Protein AF-A0A2E5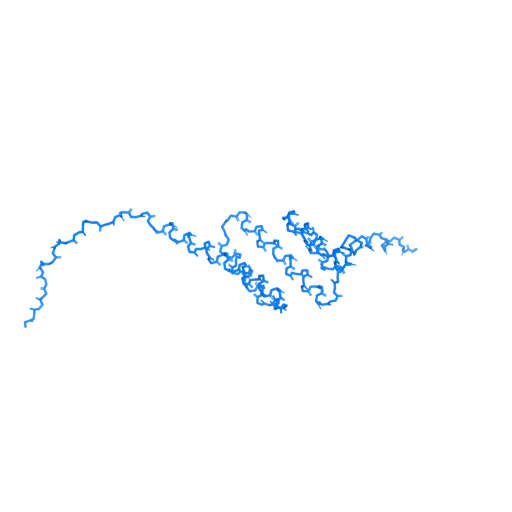E0R6-F1 (afdb_monomer)

Nearest PDB structures (foldseek):
  8rsv-assembly1_A  TM=5.948E-01  e=2.216E+00  Bacillus phage phi3T
  8rtc-assembly2_B  TM=5.743E-01  e=4.502E+00  Bacillus phage phi3T
  8rsu-assembly1_A  TM=5.651E-01  e=4.736E+00  Bacillus phage phi3T
  8rtc-assembly1_A  TM=4.730E-01  e=4.069E+00  Bacillus phage phi3T

pLDDT: mean 83.0, std 20.88, range [33.78, 98.62]

Solvent-accessible surface area (backbone atoms only — not comparable to full-atom values): 7777 Å² total; per-residue (Å²): 133,83,74,85,88,88,83,87,75,86,81,69,97,73,80,78,88,84,65,65,62,63,58,54,53,51,50,55,37,51,53,51,24,52,49,22,51,52,52,19,54,52,23,45,76,70,69,35,57,67,58,16,52,52,24,47,52,52,23,57,75,47,41,72,60,68,68,48,46,48,53,45,52,32,51,48,25,49,46,52,13,52,52,27,41,76,69,72,34,55,44,59,13,29,54,28,43,70,64,36,73,55,62,69,63,32,51,51,52,52,49,52,34,46,76,73,72,43,59,48,66,64,56,58,56,66,61,75,77,70,82,77,80,79,136

Sequence (135 aa):
MLHHWIVLTLCAAGTLCGCASVTQVEAGRHDRFRNALVESCRSIKASDFQAARGHLRQASTLANGHEQTAKVADLRLVCHGAEALNAGRPREAASSWLAIQDRSLKNQLVGLAHEEGIDLMMLTSNRQAGEGVNP

Mean predicted aligned error: 11.23 Å

Foldseek 3Di:
DDDDDDDPPDDDPDDDPDDPVVVVVLVVLVVLLVVLCVQLVVCLVVVVLVSNVVSLVSNCVSDDDDVSNLVSQLSVLCSQLSNCVVVVNNLSNLVSLCPRPPPVSSVVVCVVCVVVVHHSVVSPPVPVVPPPDDD

Secondary structure (DSSP, 8-state):
-----S----S------S-HHHHHHHHHHHHHHHHHHHHHHHHHHTT-HHHHHHHHHHHHHH--SHHHHHHHHHHHHHHHHHHHHHTT-HHHHHHHHHT-S-HHHHHHHHHHHHHTT--HHHHHHTTTTTSS---

Structure (mmCIF, N/CA/C/O backbone):
data_AF-A0A2E5E0R6-F1
#
_entry.id   AF-A0A2E5E0R6-F1
#
loop_
_atom_site.group_PDB
_atom_site.id
_atom_site.type_symbol
_atom_site.label_atom_id
_atom_site.label_alt_id
_atom_site.label_comp_id
_atom_site.label_asym_id
_atom_site.label_entity_id
_atom_site.label_seq_id
_atom_site.pdbx_PDB_ins_code
_atom_site.Cartn_x
_atom_site.Cartn_y
_atom_site.Cartn_z
_atom_site.occupancy
_atom_site.B_iso_or_equiv
_atom_site.auth_seq_id
_atom_site.auth_comp_id
_atom_site.auth_asym_id
_atom_site.auth_atom_id
_atom_site.pdbx_PDB_model_num
ATOM 1 N N . MET A 1 1 ? -6.204 -15.918 67.866 1.00 41.00 1 MET A N 1
ATOM 2 C CA . MET A 1 1 ? -6.846 -14.600 67.674 1.00 41.00 1 MET A CA 1
ATOM 3 C C . MET A 1 1 ? -6.873 -14.319 66.168 1.00 41.00 1 MET A C 1
ATOM 5 O O . MET A 1 1 ? -5.997 -13.641 65.664 1.00 41.00 1 MET A O 1
ATOM 9 N N . LEU A 1 2 ? -7.590 -15.112 65.358 1.00 38.66 2 LEU A N 1
ATOM 10 C CA . LEU A 1 2 ? -8.995 -14.891 64.950 1.00 38.66 2 LEU A CA 1
ATOM 11 C C . LEU A 1 2 ? -9.266 -13.405 64.682 1.00 38.66 2 LEU A C 1
ATOM 13 O O . LEU A 1 2 ? -9.452 -12.645 65.620 1.00 38.66 2 LEU A O 1
ATOM 17 N N . HIS A 1 3 ? -8.947 -12.969 63.458 1.00 40.56 3 HIS A N 1
ATOM 18 C CA . HIS A 1 3 ? -9.896 -12.832 62.334 1.00 40.56 3 HIS A CA 1
ATOM 19 C C . HIS A 1 3 ? -10.863 -11.684 62.618 1.00 40.56 3 HIS A C 1
ATOM 21 O O . HIS A 1 3 ? -11.651 -11.778 63.547 1.00 40.56 3 HIS A O 1
ATOM 27 N N . HIS A 1 4 ? -10.654 -10.543 61.949 1.00 49.38 4 HIS A N 1
ATOM 28 C CA . HIS A 1 4 ? -11.370 -10.176 60.713 1.00 49.38 4 HIS A CA 1
ATOM 29 C C . HIS A 1 4 ? -12.834 -9.856 61.011 1.00 49.38 4 HIS A C 1
ATOM 31 O O . HIS A 1 4 ? -13.428 -10.473 61.877 1.00 49.38 4 HIS A O 1
ATOM 37 N N . TRP A 1 5 ? -13.413 -8.965 60.217 1.00 40.03 5 TRP A N 1
ATOM 38 C CA . TRP A 1 5 ? -14.811 -8.541 60.251 1.00 40.03 5 TRP A CA 1
ATOM 39 C C . TRP A 1 5 ? -15.077 -7.285 61.086 1.00 40.03 5 TRP A C 1
ATOM 41 O O . TRP A 1 5 ? -14.927 -7.257 62.299 1.00 40.03 5 TRP A O 1
ATOM 51 N N . ILE A 1 6 ? -15.610 -6.301 60.359 1.00 52.41 6 ILE A N 1
ATOM 52 C CA . ILE A 1 6 ? -16.468 -5.203 60.808 1.00 52.41 6 ILE A CA 1
ATOM 53 C C . ILE A 1 6 ? -15.734 -3.858 60.933 1.00 52.41 6 ILE A C 1
ATOM 55 O O . ILE A 1 6 ? -14.863 -3.640 61.763 1.00 52.41 6 ILE A O 1
ATOM 59 N N . VAL A 1 7 ? -16.193 -2.939 60.081 1.00 45.28 7 VAL A N 1
ATOM 60 C CA . VAL A 1 7 ? -15.972 -1.486 60.084 1.00 45.28 7 VAL A CA 1
ATOM 61 C C . VAL A 1 7 ? -14.711 -0.962 59.393 1.00 45.28 7 VAL A C 1
ATOM 63 O O . VAL A 1 7 ? -13.905 -0.245 59.968 1.00 45.28 7 VAL A O 1
ATOM 66 N N . LEU A 1 8 ? -14.635 -1.182 58.083 1.00 42.75 8 LEU A N 1
ATOM 67 C CA . LEU A 1 8 ? -14.274 -0.085 57.175 1.00 42.75 8 LEU A CA 1
ATOM 68 C C . LEU A 1 8 ? -15.389 0.070 56.142 1.00 42.75 8 LEU A C 1
ATOM 70 O O . LEU A 1 8 ? -15.238 -0.080 54.935 1.00 42.75 8 LEU A O 1
ATOM 74 N N . THR A 1 9 ? -16.570 0.323 56.693 1.00 50.34 9 THR A N 1
ATOM 75 C CA . THR A 1 9 ? -17.643 1.006 55.995 1.00 50.34 9 THR A CA 1
ATOM 76 C C . THR A 1 9 ? -17.176 2.439 55.754 1.00 50.34 9 THR A C 1
ATOM 78 O O . THR A 1 9 ? -16.701 3.092 56.679 1.00 50.34 9 THR A O 1
ATOM 81 N N . LEU A 1 10 ? -17.440 2.942 54.550 1.00 39.88 10 LEU A N 1
ATOM 82 C CA . LEU A 1 10 ? -17.639 4.366 54.287 1.00 39.88 10 LEU A CA 1
ATOM 83 C C . LEU A 1 10 ? -16.376 5.232 54.100 1.00 39.88 10 LEU A C 1
ATOM 85 O O . LEU A 1 10 ? -16.037 6.062 54.932 1.00 39.88 10 LEU A O 1
ATOM 89 N N . CYS A 1 11 ? -15.789 5.161 52.904 1.00 33.78 11 CYS A N 1
ATOM 90 C CA . CYS A 1 11 ? -15.219 6.343 52.253 1.00 33.78 11 CYS A CA 1
ATOM 91 C C . CYS A 1 11 ? -15.507 6.276 50.743 1.00 33.78 11 CYS A C 1
ATOM 93 O O . CYS A 1 11 ? -14.954 5.432 50.050 1.00 33.78 11 CYS A O 1
ATOM 95 N N . ALA A 1 12 ? -16.379 7.185 50.285 1.00 44.66 12 ALA A N 1
ATOM 96 C CA . ALA A 1 12 ? -16.704 7.536 48.894 1.00 44.66 12 ALA A CA 1
ATOM 97 C C . ALA A 1 12 ? -17.354 6.411 48.048 1.00 44.66 12 ALA A C 1
ATOM 99 O O . ALA A 1 12 ? -16.686 5.525 47.542 1.00 44.66 12 ALA A O 1
ATOM 100 N N . ALA A 1 13 ? -18.668 6.355 47.806 1.00 43.75 13 ALA A N 1
ATOM 101 C CA . ALA A 1 13 ? -19.560 7.454 47.420 1.00 43.75 13 ALA A CA 1
ATOM 102 C C . ALA A 1 13 ? -18.882 8.414 46.425 1.00 43.75 13 ALA A C 1
ATOM 104 O O . ALA A 1 13 ? -18.599 9.568 46.720 1.00 43.75 13 ALA A O 1
ATOM 105 N N . GLY A 1 14 ? -18.575 7.859 45.258 1.00 43.28 14 GLY A N 1
ATOM 106 C CA . GLY A 1 14 ? -17.967 8.502 44.100 1.00 43.28 14 GLY A CA 1
ATOM 107 C C . GLY A 1 14 ? -17.256 7.393 43.341 1.00 43.28 14 GLY A C 1
ATOM 108 O O . GLY A 1 14 ? -16.186 6.960 43.741 1.00 43.28 14 GLY A O 1
ATOM 109 N N . THR A 1 15 ? -17.821 6.804 42.293 1.00 49.72 15 THR A N 1
ATOM 110 C CA . THR A 1 15 ? -17.596 7.316 40.939 1.00 49.72 15 THR A CA 1
ATOM 111 C C . THR A 1 15 ? -18.422 6.467 39.966 1.00 49.72 15 THR A C 1
ATOM 113 O O . THR A 1 15 ? -18.261 5.254 39.915 1.00 49.72 15 THR A O 1
ATOM 116 N N . LEU A 1 16 ? -19.302 7.138 39.221 1.00 42.56 16 LEU A N 1
ATOM 117 C CA . LEU A 1 16 ? -19.793 6.804 37.878 1.00 42.56 16 LEU A CA 1
ATOM 118 C C . LEU A 1 16 ? -20.234 5.350 37.636 1.00 42.56 16 LEU A C 1
ATOM 120 O O . LEU A 1 16 ? -19.461 4.472 37.262 1.00 42.56 16 LEU A O 1
ATOM 124 N N . CYS A 1 17 ? -21.549 5.155 37.715 1.00 41.00 17 CYS A N 1
ATOM 125 C CA . CYS A 1 17 ? -22.248 4.082 37.024 1.00 41.00 17 CYS A CA 1
ATOM 126 C C . CYS A 1 17 ? -21.815 4.028 35.537 1.00 41.00 17 CYS A C 1
ATOM 128 O O . CYS A 1 17 ? -22.161 4.893 34.737 1.00 41.00 17 CYS A O 1
ATOM 130 N N . GLY A 1 18 ? -21.002 3.030 35.189 1.00 41.91 18 GLY A N 1
ATOM 131 C CA . GLY A 1 18 ? -21.250 2.130 34.058 1.00 41.91 18 GLY A CA 1
ATOM 132 C C . GLY A 1 18 ? -21.008 2.586 32.614 1.00 41.91 18 GLY A C 1
ATOM 133 O O . GLY A 1 18 ? -21.077 1.729 31.740 1.00 41.91 18 GLY A O 1
ATOM 134 N N . CYS A 1 19 ? -20.693 3.849 32.314 1.00 48.16 19 CYS A N 1
ATOM 135 C CA . CYS A 1 19 ? -20.532 4.285 30.909 1.00 48.16 19 CYS A CA 1
ATOM 136 C C . CYS A 1 19 ? -19.076 4.344 30.397 1.00 48.16 19 CYS A C 1
ATOM 138 O O . CYS A 1 19 ? -18.860 4.573 29.209 1.00 48.16 19 CYS A O 1
ATOM 140 N N . ALA A 1 20 ? -18.066 4.134 31.249 1.00 45.59 20 ALA A N 1
ATOM 141 C CA . ALA A 1 20 ? -16.655 4.286 30.858 1.00 45.59 20 ALA A CA 1
ATOM 142 C C . ALA A 1 20 ? -16.089 3.102 30.045 1.00 45.59 20 ALA A C 1
ATOM 144 O O . ALA A 1 20 ? -15.070 3.238 29.370 1.00 45.59 20 ALA A O 1
ATOM 145 N N . SER A 1 21 ? -16.740 1.935 30.075 1.00 56.16 21 SER A N 1
ATOM 146 C CA . SER A 1 21 ? -16.182 0.717 29.474 1.00 56.16 21 SER A CA 1
ATOM 147 C C . SER A 1 21 ? -16.292 0.686 27.951 1.00 56.16 21 SER A C 1
ATOM 149 O O . SER A 1 21 ? -15.370 0.222 27.289 1.00 56.16 21 SER A O 1
ATOM 151 N N . VAL A 1 22 ? -17.380 1.200 27.373 1.00 56.09 22 VAL A N 1
ATOM 152 C CA . VAL A 1 22 ? -17.569 1.176 25.912 1.00 56.09 22 VAL A CA 1
ATOM 153 C C . VAL A 1 22 ? -16.636 2.182 25.238 1.00 56.09 22 VAL A C 1
ATOM 155 O O . VAL A 1 22 ? -15.921 1.828 24.305 1.00 56.09 22 VAL A O 1
ATOM 158 N N . THR A 1 23 ? -16.540 3.398 25.777 1.00 61.72 23 THR A N 1
ATOM 159 C CA . THR A 1 23 ? -15.697 4.459 25.211 1.00 61.72 23 THR A CA 1
ATOM 160 C C . THR A 1 23 ? -14.199 4.170 25.349 1.00 61.72 23 THR A C 1
ATOM 162 O O . THR A 1 23 ? -13.457 4.397 24.395 1.00 61.72 23 THR A O 1
ATOM 165 N N . GLN A 1 24 ? -13.729 3.605 26.474 1.00 62.38 24 GLN A N 1
ATOM 166 C CA . GLN A 1 24 ? -12.317 3.203 26.613 1.00 62.38 24 GLN A CA 1
ATOM 167 C C . GLN A 1 24 ? -11.940 2.021 25.710 1.00 62.38 24 GLN A C 1
ATOM 169 O O . GLN A 1 24 ? -10.837 2.003 25.158 1.00 62.38 24 GLN A O 1
ATOM 174 N N . VAL A 1 25 ? -12.832 1.039 25.536 1.00 66.62 25 VAL A N 1
ATOM 175 C CA . VAL A 1 25 ? -12.582 -0.105 24.642 1.00 66.62 25 VAL A CA 1
ATOM 176 C C . VAL A 1 25 ? -12.559 0.343 23.180 1.00 66.62 25 VAL A C 1
ATOM 178 O O . VAL A 1 25 ? -11.682 -0.074 22.420 1.00 66.62 25 VAL A O 1
ATOM 181 N N . GLU A 1 26 ? -13.469 1.233 22.785 1.00 68.06 26 GLU A N 1
ATOM 182 C CA . GLU A 1 26 ? -13.501 1.796 21.435 1.00 68.06 26 GLU A CA 1
ATOM 183 C C . GLU A 1 26 ? -12.275 2.661 21.130 1.00 68.06 26 GLU A C 1
ATOM 185 O O . GLU A 1 26 ? -11.673 2.483 20.067 1.00 68.06 26 GLU A O 1
ATOM 190 N N . ALA A 1 27 ? -11.853 3.519 22.066 1.00 74.25 27 ALA A N 1
ATOM 191 C CA . ALA A 1 27 ? -10.635 4.318 21.930 1.00 74.25 27 ALA A CA 1
ATOM 192 C C . ALA A 1 27 ? -9.391 3.426 21.766 1.00 74.25 27 ALA A C 1
ATOM 194 O O . ALA A 1 27 ? -8.631 3.580 20.810 1.00 74.25 27 ALA A O 1
ATOM 195 N N . GLY A 1 28 ? -9.239 2.404 22.618 1.00 87.56 28 GLY A N 1
ATOM 196 C CA . GLY A 1 28 ? -8.114 1.470 22.532 1.00 87.56 28 GLY A CA 1
ATOM 197 C C . GLY A 1 28 ? -8.090 0.661 21.230 1.00 87.56 28 GLY A C 1
ATOM 198 O O . GLY A 1 28 ? -7.016 0.368 20.698 1.00 87.56 28 GLY A O 1
ATOM 199 N N . ARG A 1 29 ? -9.256 0.307 20.676 1.00 90.44 29 ARG A N 1
ATOM 200 C CA . ARG A 1 29 ? -9.336 -0.351 19.363 1.00 90.44 29 ARG A CA 1
ATOM 201 C C . ARG A 1 29 ? -8.935 0.598 18.236 1.00 90.44 29 ARG A C 1
ATOM 203 O O . ARG A 1 29 ? -8.184 0.182 17.355 1.00 90.44 29 ARG A O 1
ATOM 210 N N . HIS A 1 30 ? -9.410 1.842 18.269 1.00 91.25 30 HIS A N 1
ATOM 211 C CA . HIS A 1 30 ? -9.084 2.845 17.257 1.00 91.25 30 HIS A CA 1
ATOM 212 C C . HIS A 1 30 ? -7.576 3.131 17.202 1.00 91.25 30 HIS A C 1
ATOM 214 O O . HIS A 1 30 ? -6.989 3.115 16.118 1.00 91.25 30 HIS A O 1
ATOM 220 N N . ASP A 1 31 ? -6.926 3.284 18.356 1.00 93.50 31 ASP A N 1
ATOM 221 C CA . ASP A 1 31 ? -5.479 3.509 18.422 1.00 93.50 31 ASP A CA 1
ATOM 222 C C . ASP A 1 31 ? -4.686 2.317 17.880 1.00 93.50 31 ASP A C 1
ATOM 224 O O . ASP A 1 31 ? -3.751 2.484 17.096 1.00 93.50 31 ASP A O 1
ATOM 228 N N . ARG A 1 32 ? -5.085 1.087 18.227 1.00 95.19 32 ARG A N 1
ATOM 229 C CA . ARG A 1 32 ? -4.448 -0.126 17.690 1.00 95.19 32 ARG A CA 1
ATOM 230 C C . ARG A 1 32 ? -4.647 -0.259 16.183 1.00 95.19 32 ARG A C 1
ATOM 232 O O . ARG A 1 32 ? -3.717 -0.668 15.495 1.00 95.19 32 ARG A O 1
ATOM 239 N N . PHE A 1 33 ? -5.831 0.086 15.675 1.00 96.56 33 PHE A N 1
ATOM 240 C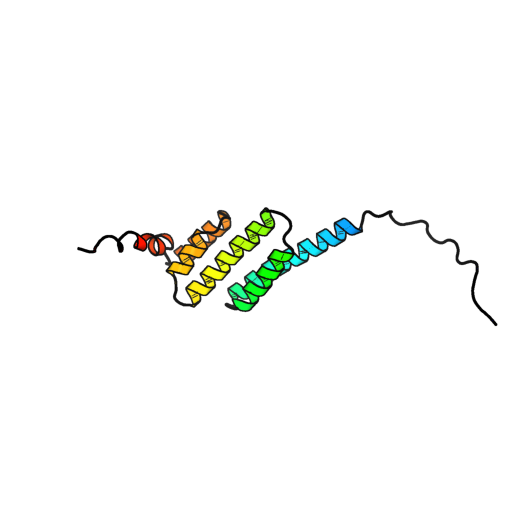 CA . PHE A 1 33 ? -6.115 0.101 14.241 1.00 96.56 33 PHE A CA 1
ATOM 241 C C . PHE A 1 33 ? -5.182 1.076 13.519 1.00 96.56 33 PHE A C 1
ATOM 243 O O . PHE A 1 33 ? -4.485 0.691 12.580 1.00 96.56 33 PHE A O 1
ATOM 250 N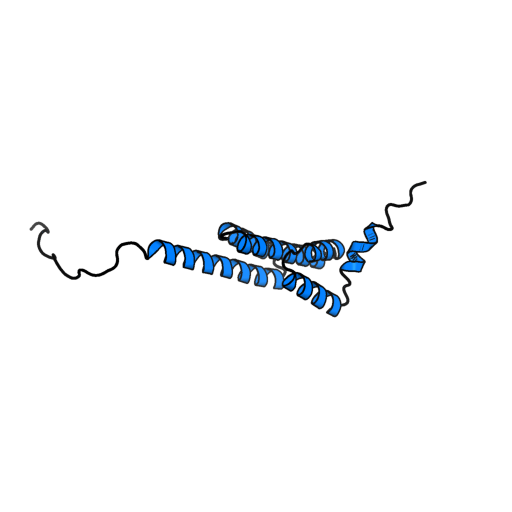 N . ARG A 1 34 ? -5.105 2.320 14.005 1.00 96.25 34 ARG A N 1
ATOM 251 C CA . ARG A 1 34 ? -4.213 3.345 13.458 1.00 96.25 34 ARG A CA 1
ATOM 252 C C . ARG A 1 34 ? -2.750 2.904 13.512 1.00 96.25 34 ARG A C 1
ATOM 254 O O . ARG A 1 34 ? -2.048 3.038 12.513 1.00 96.25 34 ARG A O 1
ATOM 261 N N . ASN A 1 35 ? -2.295 2.361 14.639 1.00 97.12 35 ASN A N 1
ATOM 262 C CA . ASN A 1 35 ? -0.920 1.884 14.786 1.00 97.12 35 ASN A CA 1
ATOM 263 C C . ASN A 1 35 ? -0.610 0.754 13.798 1.00 97.12 35 ASN A C 1
ATOM 265 O O . ASN A 1 35 ? 0.431 0.789 13.154 1.00 97.12 35 ASN A O 1
ATOM 269 N N . ALA A 1 36 ? -1.530 -0.195 13.602 1.00 97.50 36 ALA A N 1
ATOM 270 C CA . ALA A 1 36 ? -1.358 -1.257 12.613 1.00 97.50 36 ALA A CA 1
ATOM 271 C C . ALA A 1 36 ? -1.241 -0.708 11.176 1.00 97.50 36 ALA A C 1
ATOM 273 O O . ALA A 1 36 ? -0.416 -1.193 10.404 1.00 97.50 36 ALA A O 1
ATOM 274 N N . LEU A 1 37 ? -1.999 0.334 10.812 1.00 97.44 37 LEU A N 1
ATOM 275 C CA . LEU A 1 37 ? -1.831 0.997 9.510 1.00 97.44 37 LEU A CA 1
ATOM 276 C C . LEU A 1 37 ? -0.465 1.687 9.383 1.00 97.44 37 LEU A C 1
ATOM 278 O O . LEU A 1 37 ? 0.195 1.549 8.356 1.00 97.44 37 LEU A O 1
ATOM 282 N N . VAL A 1 38 ? -0.020 2.398 10.423 1.00 97.81 38 VAL A N 1
ATOM 283 C CA . VAL A 1 38 ? 1.287 3.076 10.431 1.00 97.81 38 VAL A CA 1
ATOM 284 C C . VAL A 1 38 ? 2.432 2.074 10.294 1.00 97.81 38 VAL A C 1
ATOM 286 O O . VAL A 1 38 ? 3.313 2.278 9.458 1.00 97.81 38 VAL A O 1
ATOM 289 N N . GLU A 1 39 ? 2.411 0.986 11.065 1.00 97.81 39 GLU A N 1
ATOM 290 C CA . GLU A 1 39 ? 3.432 -0.062 10.968 1.00 97.81 39 GLU A CA 1
ATOM 291 C C . GLU A 1 39 ? 3.405 -0.749 9.602 1.00 97.81 39 GLU A C 1
ATOM 293 O O . GLU A 1 39 ? 4.457 -0.953 9.004 1.00 97.81 39 GLU A O 1
ATOM 298 N N . SER A 1 40 ? 2.221 -0.988 9.023 1.00 97.88 40 SER A N 1
ATOM 299 C CA . SER A 1 40 ? 2.131 -1.469 7.641 1.00 97.88 40 SER A CA 1
ATOM 300 C C . SER A 1 40 ? 2.838 -0.531 6.660 1.00 97.88 40 SER A C 1
ATOM 302 O O . SER A 1 40 ? 3.601 -1.000 5.820 1.00 97.88 40 SER A O 1
ATOM 304 N N . CYS A 1 41 ? 2.606 0.782 6.739 1.00 97.25 41 CYS A N 1
ATOM 305 C CA . CYS A 1 41 ? 3.269 1.746 5.857 1.00 97.25 41 CYS A CA 1
ATOM 306 C C . CYS A 1 41 ? 4.793 1.749 6.052 1.00 97.25 41 CYS A C 1
ATOM 308 O O . CYS A 1 41 ? 5.536 1.822 5.071 1.00 97.25 41 CYS A O 1
ATOM 310 N N . ARG A 1 42 ? 5.269 1.637 7.301 1.00 97.56 42 ARG A N 1
ATOM 311 C CA . ARG A 1 42 ? 6.704 1.521 7.614 1.00 97.56 42 ARG A CA 1
ATOM 312 C C . ARG A 1 42 ? 7.311 0.270 6.983 1.00 97.56 42 ARG A C 1
ATOM 314 O O . ARG A 1 42 ? 8.342 0.378 6.323 1.00 97.56 42 ARG A O 1
ATOM 321 N N . SER A 1 43 ? 6.654 -0.880 7.118 1.00 98.00 43 SER A N 1
ATOM 322 C CA . SER A 1 43 ? 7.106 -2.138 6.518 1.00 98.00 43 SER A CA 1
ATOM 323 C C . SER A 1 43 ? 7.094 -2.099 4.987 1.00 98.00 43 SER A C 1
ATOM 325 O O . SER A 1 43 ? 8.060 -2.544 4.376 1.00 98.00 43 SER A O 1
ATOM 327 N N . ILE A 1 44 ? 6.067 -1.506 4.355 1.00 97.38 44 ILE A N 1
ATOM 328 C CA . ILE A 1 44 ? 6.027 -1.310 2.891 1.00 97.38 44 ILE A CA 1
ATOM 329 C C . ILE A 1 44 ? 7.230 -0.481 2.436 1.00 97.38 44 ILE A C 1
ATOM 331 O O . ILE A 1 44 ? 7.929 -0.877 1.509 1.00 97.38 44 ILE A O 1
ATOM 335 N N . LYS A 1 45 ? 7.511 0.639 3.114 1.00 95.94 45 LYS A N 1
ATOM 336 C CA . LYS A 1 45 ? 8.670 1.489 2.805 1.00 95.94 45 LYS A CA 1
ATOM 337 C C . LYS A 1 45 ? 9.999 0.739 2.958 1.00 95.94 45 LYS A C 1
ATOM 339 O O . LYS A 1 45 ? 10.925 0.981 2.193 1.00 95.94 45 LYS A O 1
ATOM 344 N N . ALA A 1 46 ? 10.093 -0.165 3.930 1.00 97.31 46 ALA A N 1
ATOM 345 C CA . ALA A 1 46 ? 11.262 -1.014 4.147 1.00 97.31 46 ALA A CA 1
ATOM 346 C C . ALA A 1 46 ? 11.329 -2.234 3.204 1.00 97.31 46 ALA A C 1
ATOM 348 O O . ALA A 1 46 ? 12.249 -3.037 3.329 1.00 97.31 46 ALA A O 1
ATOM 349 N N . SER A 1 47 ? 10.373 -2.393 2.279 1.00 97.88 47 SER A N 1
ATOM 350 C CA . SER A 1 47 ? 10.210 -3.582 1.425 1.00 97.88 47 SER A CA 1
ATOM 351 C C . SER A 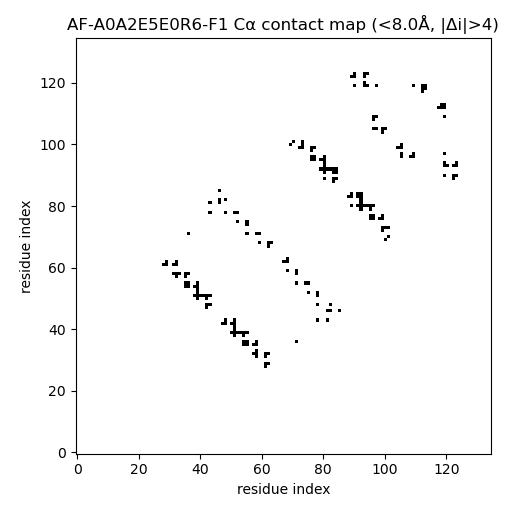1 47 ? 10.028 -4.902 2.196 1.00 97.88 47 SER A C 1
ATOM 353 O O . SER A 1 47 ? 10.193 -5.986 1.639 1.00 97.88 47 SER A O 1
ATOM 355 N N . ASP A 1 48 ? 9.624 -4.834 3.469 1.00 98.44 48 ASP A N 1
ATOM 356 C CA . ASP A 1 48 ? 9.221 -5.998 4.261 1.00 98.44 48 ASP A CA 1
ATOM 357 C C . ASP A 1 48 ? 7.726 -6.276 4.045 1.00 98.44 48 ASP A C 1
ATOM 359 O O . ASP A 1 48 ? 6.851 -5.969 4.865 1.00 98.44 48 ASP A O 1
ATOM 363 N N . PHE A 1 49 ? 7.410 -6.850 2.884 1.00 98.06 49 PHE A N 1
ATOM 364 C CA . PHE A 1 49 ? 6.027 -7.126 2.487 1.00 98.06 49 PHE A CA 1
ATOM 365 C C . PHE A 1 49 ? 5.362 -8.201 3.358 1.00 98.06 49 PHE A C 1
ATOM 367 O O . PHE A 1 49 ? 4.134 -8.233 3.489 1.00 98.06 49 PHE A O 1
ATOM 374 N N . GLN A 1 50 ? 6.146 -9.076 3.997 1.00 98.19 50 GLN A N 1
ATOM 375 C CA . GLN A 1 50 ? 5.614 -10.066 4.928 1.00 98.19 50 GLN A CA 1
ATOM 376 C C . GLN A 1 50 ? 5.108 -9.398 6.211 1.00 98.19 50 GLN A C 1
ATOM 378 O O . GLN A 1 50 ? 3.966 -9.664 6.610 1.00 98.19 50 GLN A O 1
ATOM 383 N N . ALA A 1 51 ? 5.908 -8.520 6.824 1.00 98.19 51 ALA A N 1
ATOM 384 C CA . ALA A 1 51 ? 5.487 -7.756 7.996 1.00 98.19 51 ALA A CA 1
ATOM 385 C C . ALA A 1 51 ? 4.311 -6.830 7.666 1.00 98.19 51 ALA A C 1
ATOM 387 O O . ALA A 1 51 ? 3.308 -6.839 8.384 1.00 98.19 51 ALA A O 1
ATOM 388 N N . ALA A 1 52 ? 4.360 -6.134 6.523 1.00 98.38 52 ALA A N 1
ATOM 389 C CA . ALA A 1 52 ? 3.267 -5.278 6.059 1.00 98.38 52 ALA A CA 1
ATOM 390 C C . ALA A 1 52 ? 1.929 -6.035 5.995 1.00 98.38 52 ALA A C 1
ATOM 392 O O . ALA A 1 52 ? 0.927 -5.603 6.569 1.00 98.38 52 ALA A O 1
ATOM 393 N N . ARG A 1 53 ? 1.912 -7.227 5.380 1.00 98.62 53 ARG A N 1
ATOM 394 C CA . ARG A 1 53 ? 0.723 -8.097 5.355 1.00 98.62 53 ARG A CA 1
ATOM 395 C C . ARG A 1 53 ? 0.271 -8.521 6.751 1.00 98.62 53 ARG A C 1
ATOM 397 O O . ARG A 1 53 ? -0.932 -8.619 6.991 1.00 98.62 53 ARG A O 1
ATOM 404 N N . GLY A 1 54 ? 1.209 -8.789 7.659 1.00 98.44 54 GLY A N 1
ATOM 405 C CA . GLY A 1 54 ? 0.919 -9.078 9.064 1.00 98.44 54 GLY A CA 1
ATOM 406 C C . GLY A 1 54 ? 0.140 -7.945 9.730 1.00 98.44 54 GLY A C 1
ATOM 407 O O . GLY A 1 54 ? -0.951 -8.173 10.258 1.00 98.44 54 GLY A O 1
ATOM 408 N N . HIS A 1 55 ? 0.642 -6.718 9.611 1.00 98.38 55 HIS A N 1
ATOM 409 C CA . HIS A 1 55 ? -0.007 -5.527 10.150 1.00 98.38 55 HIS A CA 1
ATOM 410 C C . HIS A 1 55 ? -1.356 -5.232 9.475 1.00 98.38 55 HIS A C 1
ATOM 412 O O . HIS A 1 55 ? -2.325 -4.920 10.162 1.00 98.38 55 HIS A O 1
ATOM 418 N N . LEU A 1 56 ? -1.490 -5.435 8.159 1.00 98.44 56 LEU A N 1
ATOM 419 C CA . LEU A 1 56 ? -2.768 -5.283 7.444 1.00 98.44 56 LEU A CA 1
ATOM 420 C C . LEU A 1 56 ? -3.820 -6.319 7.848 1.00 98.44 56 LEU A C 1
ATOM 422 O O . LEU A 1 56 ? -5.017 -6.023 7.833 1.00 98.44 56 LEU A O 1
ATOM 426 N N . ARG A 1 57 ? -3.414 -7.545 8.201 1.00 98.50 57 ARG A N 1
ATOM 427 C CA . ARG A 1 57 ? -4.334 -8.530 8.789 1.00 98.50 57 ARG A CA 1
ATOM 428 C C . ARG A 1 57 ? -4.816 -8.063 10.158 1.00 98.50 57 ARG A C 1
ATOM 430 O O . ARG A 1 57 ? -6.016 -8.098 10.399 1.00 98.50 57 ARG A O 1
ATOM 437 N N . GLN A 1 58 ? -3.918 -7.559 11.004 1.00 97.62 58 GLN A N 1
ATOM 438 C CA . GLN A 1 58 ? -4.282 -6.999 12.308 1.00 97.62 58 GLN A CA 1
ATOM 439 C C . GLN A 1 58 ? -5.197 -5.770 12.181 1.00 97.62 58 GLN A C 1
ATOM 441 O O . GLN A 1 58 ? -6.202 -5.674 12.876 1.00 97.62 58 GLN A O 1
ATOM 446 N N . ALA A 1 59 ? -4.907 -4.843 11.267 1.00 97.75 59 ALA A N 1
ATOM 447 C CA . ALA A 1 59 ? -5.775 -3.695 11.012 1.00 97.75 59 ALA A CA 1
ATOM 448 C C . ALA A 1 59 ? -7.177 -4.146 10.567 1.00 97.75 59 ALA A C 1
ATOM 450 O O . ALA A 1 59 ? -8.178 -3.607 11.026 1.00 97.75 59 ALA A O 1
ATOM 451 N N . SER A 1 60 ? -7.262 -5.190 9.739 1.00 97.81 60 SER A N 1
ATOM 452 C CA . SER A 1 60 ? -8.534 -5.760 9.284 1.00 97.81 60 SER A CA 1
ATOM 453 C C . SER A 1 60 ? -9.392 -6.328 10.413 1.00 97.81 60 SER A C 1
ATOM 455 O O . SER A 1 60 ? -10.609 -6.235 10.323 1.00 97.81 60 SER A O 1
ATOM 457 N N . THR A 1 61 ? -8.791 -6.927 11.447 1.00 97.38 61 THR A N 1
ATOM 458 C CA . THR A 1 61 ? -9.546 -7.467 12.594 1.00 97.38 61 THR A CA 1
ATOM 459 C C . THR A 1 61 ? -9.996 -6.375 13.563 1.00 97.38 61 THR A C 1
ATOM 461 O O . THR A 1 61 ? -10.958 -6.565 14.301 1.00 97.38 61 THR A O 1
ATOM 464 N N . LEU A 1 62 ? -9.307 -5.231 13.564 1.00 96.38 62 LEU A N 1
ATOM 465 C CA . LEU A 1 62 ? -9.623 -4.073 14.402 1.00 96.38 62 LEU A CA 1
ATOM 466 C C . LEU A 1 62 ? -10.577 -3.082 13.723 1.00 96.38 62 LEU A C 1
ATOM 468 O O . LEU A 1 62 ? -11.177 -2.261 14.417 1.00 96.38 62 LEU A O 1
ATOM 472 N N . ALA A 1 63 ? -10.700 -3.145 12.396 1.00 96.31 63 ALA A N 1
ATOM 473 C CA . ALA A 1 63 ? -11.523 -2.240 11.610 1.00 96.31 63 ALA A CA 1
ATOM 474 C C . ALA A 1 63 ? -12.986 -2.265 12.072 1.00 96.31 63 ALA A C 1
ATOM 476 O O . ALA A 1 63 ? -13.595 -3.319 12.253 1.00 96.31 63 ALA A O 1
ATOM 477 N N . ASN A 1 64 ? -13.558 -1.076 12.234 1.00 95.44 64 ASN A N 1
ATOM 478 C CA . ASN A 1 64 ? -14.949 -0.876 12.592 1.00 95.44 64 ASN A CA 1
ATOM 479 C C . ASN A 1 64 ? -15.674 -0.093 11.506 1.00 95.44 64 ASN A C 1
ATOM 481 O O . ASN A 1 64 ? -15.504 1.120 11.379 1.00 95.44 64 ASN A O 1
ATOM 485 N N . GLY A 1 65 ? -16.511 -0.793 10.749 1.00 94.81 65 GLY A N 1
ATOM 486 C CA . GLY A 1 65 ? -17.324 -0.195 9.701 1.00 94.81 65 GLY A CA 1
ATOM 487 C C . GLY A 1 65 ? -16.633 -0.114 8.341 1.00 94.81 65 GLY A C 1
ATOM 488 O O . GLY A 1 65 ? -15.485 -0.525 8.137 1.00 94.81 65 GLY A O 1
ATOM 489 N N . HIS A 1 66 ? -17.395 0.406 7.385 1.00 96.75 66 HIS A N 1
ATOM 490 C CA . HIS A 1 66 ? -17.072 0.355 5.963 1.00 96.75 66 HIS A CA 1
ATOM 491 C C . HIS A 1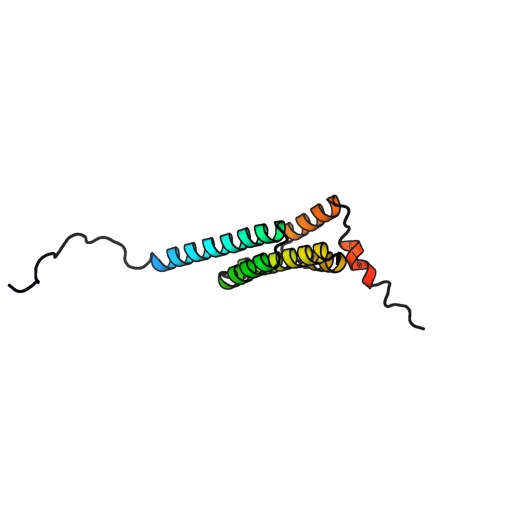 66 ? -15.846 1.203 5.616 1.00 96.75 66 HIS A C 1
ATOM 493 O O . HIS A 1 66 ? -14.976 0.739 4.889 1.00 96.75 66 HIS A O 1
ATOM 499 N N . GLU A 1 67 ? -15.725 2.400 6.195 1.00 95.12 67 GLU A N 1
ATOM 500 C CA . GLU A 1 67 ? -14.614 3.313 5.905 1.00 95.12 67 GLU A CA 1
ATOM 501 C C . GLU A 1 67 ? -13.254 2.724 6.316 1.00 95.12 67 GLU A C 1
ATOM 503 O O . GLU A 1 67 ? -12.305 2.720 5.535 1.00 95.12 67 GLU A O 1
ATOM 508 N N . GLN A 1 68 ? -13.148 2.175 7.531 1.00 96.56 68 GLN A N 1
ATOM 509 C CA . GLN A 1 68 ? -11.901 1.564 8.008 1.00 96.56 68 GLN A CA 1
ATOM 510 C C . GLN A 1 68 ? -11.547 0.303 7.214 1.00 96.56 68 GLN A C 1
ATOM 512 O O . GLN A 1 68 ? -10.378 0.071 6.910 1.00 96.56 68 GLN A O 1
ATOM 517 N N . THR A 1 69 ? -12.556 -0.480 6.828 1.00 97.81 69 THR A N 1
ATOM 518 C CA . THR A 1 69 ? -12.372 -1.664 5.979 1.00 97.81 69 THR A CA 1
ATOM 519 C C . THR A 1 69 ? -11.873 -1.279 4.585 1.00 97.81 69 THR A C 1
ATOM 521 O O . THR A 1 69 ? -10.932 -1.898 4.087 1.00 97.81 69 THR A O 1
ATOM 524 N N . ALA A 1 70 ? -12.436 -0.224 3.987 1.00 97.31 70 ALA A N 1
ATOM 525 C CA . ALA A 1 70 ? -11.994 0.309 2.701 1.00 97.31 70 ALA A CA 1
ATOM 526 C C . ALA A 1 70 ? -10.538 0.797 2.762 1.00 97.31 70 ALA A C 1
ATOM 528 O O . ALA A 1 70 ? -9.737 0.418 1.913 1.00 97.31 70 ALA A O 1
ATOM 529 N N . LYS A 1 71 ? -10.145 1.514 3.827 1.00 96.69 71 LYS A N 1
ATOM 530 C CA . LYS A 1 71 ? -8.744 1.933 4.038 1.00 96.69 71 LYS A CA 1
ATOM 531 C C . LYS A 1 71 ? -7.773 0.751 4.080 1.00 96.69 71 LYS A C 1
ATOM 533 O O . LYS A 1 71 ? -6.700 0.813 3.486 1.00 96.69 71 LYS A O 1
ATOM 538 N N . VAL A 1 72 ? -8.136 -0.338 4.764 1.00 98.31 72 VAL A N 1
ATOM 539 C CA . VAL A 1 72 ? -7.309 -1.559 4.796 1.00 98.31 72 VAL A CA 1
ATOM 540 C C . VAL A 1 72 ? -7.228 -2.206 3.411 1.00 98.31 72 VAL A C 1
ATOM 542 O O . VAL A 1 72 ? -6.156 -2.672 3.026 1.00 98.31 72 VAL A O 1
ATOM 545 N N . ALA A 1 73 ? -8.333 -2.245 2.662 1.00 98.44 73 ALA A N 1
ATOM 546 C CA . ALA A 1 73 ? -8.356 -2.788 1.305 1.00 98.44 73 ALA A CA 1
ATOM 547 C C . ALA A 1 73 ? -7.464 -1.980 0.349 1.00 98.44 73 ALA A C 1
ATOM 549 O O . ALA A 1 73 ? -6.642 -2.566 -0.356 1.00 98.44 73 ALA A O 1
ATOM 550 N N . ASP A 1 74 ? -7.542 -0.653 0.397 1.00 98.19 74 ASP A N 1
ATOM 551 C CA . ASP A 1 74 ? -6.697 0.226 -0.410 1.00 98.19 74 ASP A CA 1
ATOM 552 C C . ASP A 1 74 ? -5.216 0.073 -0.050 1.00 98.19 74 ASP A C 1
ATOM 554 O O . ASP A 1 74 ? -4.375 -0.091 -0.932 1.00 98.19 74 ASP A O 1
ATOM 558 N N . LEU A 1 75 ? -4.874 0.009 1.242 1.00 98.00 75 LEU A N 1
ATOM 559 C CA . LEU A 1 75 ? -3.482 -0.172 1.660 1.00 98.00 75 LEU A CA 1
ATOM 560 C C . LEU A 1 75 ? -2.925 -1.563 1.296 1.00 98.00 75 LEU A C 1
ATOM 562 O O . LEU A 1 75 ? -1.726 -1.702 1.043 1.00 98.00 75 LEU A O 1
ATOM 566 N N . ARG A 1 76 ? -3.778 -2.594 1.187 1.00 98.62 76 ARG A N 1
ATOM 567 C CA . ARG A 1 76 ? -3.385 -3.896 0.614 1.00 98.62 76 ARG A CA 1
ATOM 568 C C . ARG A 1 76 ? -3.018 -3.782 -0.861 1.00 98.62 76 ARG A C 1
ATOM 570 O O . ARG A 1 76 ? -2.039 -4.404 -1.264 1.00 98.62 76 ARG A O 1
ATOM 577 N N . LEU A 1 77 ? -3.749 -2.990 -1.644 1.00 98.44 77 LEU A N 1
ATOM 578 C CA . LEU A 1 77 ? -3.426 -2.741 -3.053 1.00 98.44 77 LEU A CA 1
ATOM 579 C C . LEU A 1 77 ? -2.116 -1.959 -3.203 1.00 98.44 77 LEU A C 1
ATOM 581 O O . LEU A 1 77 ? -1.304 -2.295 -4.063 1.00 98.44 77 LEU A O 1
ATOM 585 N N . VAL A 1 78 ? -1.856 -0.987 -2.320 1.00 97.94 78 VAL A N 1
ATOM 586 C CA . VAL A 1 78 ? -0.551 -0.304 -2.250 1.00 97.94 78 VAL A CA 1
ATOM 587 C C . VAL A 1 78 ? 0.574 -1.300 -1.978 1.00 97.94 78 VAL A C 1
ATOM 589 O O . VAL A 1 78 ? 1.549 -1.334 -2.727 1.00 97.94 78 VAL A O 1
ATOM 592 N N . CYS A 1 79 ? 0.422 -2.136 -0.944 1.00 98.31 79 CYS A N 1
ATOM 593 C CA . CYS A 1 79 ? 1.406 -3.152 -0.571 1.00 98.31 79 CYS A CA 1
ATOM 594 C C . CYS A 1 79 ? 1.666 -4.143 -1.710 1.00 98.31 79 CYS A C 1
ATOM 596 O O . CYS A 1 79 ? 2.818 -4.443 -2.011 1.00 98.31 79 CYS A O 1
ATOM 598 N N . HIS A 1 80 ? 0.602 -4.648 -2.339 1.00 98.44 80 HIS A N 1
ATOM 599 C CA . HIS A 1 80 ? 0.711 -5.599 -3.438 1.00 98.44 80 HIS A CA 1
ATOM 600 C C . HIS A 1 80 ? 1.414 -4.975 -4.644 1.00 98.44 80 HIS A C 1
ATOM 602 O O . HIS A 1 80 ? 2.314 -5.591 -5.209 1.00 98.44 80 HIS A O 1
ATOM 608 N N . GLY A 1 81 ? 1.075 -3.730 -4.991 1.00 97.00 81 GLY A N 1
ATOM 609 C CA . GLY A 1 81 ? 1.730 -3.057 -6.102 1.00 97.00 81 GLY A CA 1
ATOM 610 C C . GLY A 1 81 ? 3.204 -2.742 -5.834 1.00 97.00 81 GLY A C 1
ATOM 611 O O . GLY A 1 81 ? 4.034 -2.937 -6.718 1.00 97.00 81 GLY A O 1
ATOM 612 N N . ALA A 1 82 ? 3.559 -2.357 -4.604 1.00 96.69 82 ALA A N 1
ATOM 613 C CA . ALA A 1 82 ? 4.954 -2.159 -4.208 1.00 96.69 82 ALA A CA 1
ATOM 614 C C . ALA A 1 82 ? 5.766 -3.466 -4.282 1.00 96.69 82 ALA A C 1
ATOM 616 O O . ALA A 1 82 ? 6.869 -3.478 -4.825 1.00 96.69 82 ALA A O 1
ATOM 617 N N . GLU A 1 83 ? 5.203 -4.581 -3.808 1.00 98.06 83 GLU A N 1
ATOM 618 C CA . GLU A 1 83 ? 5.823 -5.907 -3.917 1.00 98.06 83 GLU A CA 1
ATOM 619 C C . GLU A 1 83 ? 5.980 -6.345 -5.377 1.00 98.06 83 GLU A C 1
ATOM 621 O O . GLU A 1 83 ? 7.027 -6.867 -5.762 1.00 98.06 83 GLU A O 1
ATOM 626 N N . ALA A 1 84 ? 4.962 -6.115 -6.209 1.00 97.31 84 ALA A N 1
ATOM 627 C CA . ALA A 1 84 ? 5.012 -6.418 -7.632 1.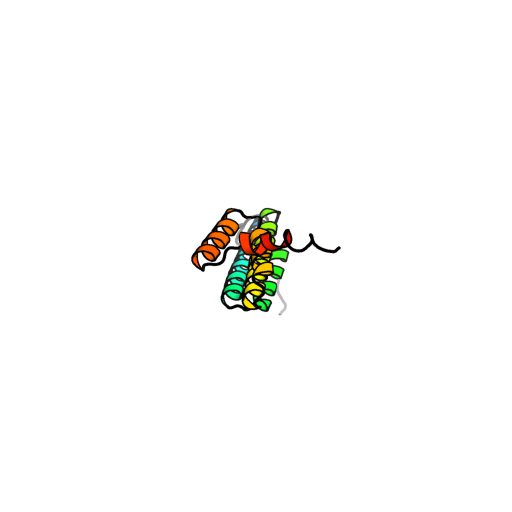00 97.31 84 ALA A CA 1
ATOM 628 C C . ALA A 1 84 ? 6.102 -5.603 -8.341 1.00 97.31 84 ALA A C 1
ATOM 630 O O . ALA A 1 84 ? 6.883 -6.178 -9.099 1.00 97.31 84 ALA A O 1
ATOM 631 N N . LEU A 1 85 ? 6.209 -4.300 -8.061 1.00 94.94 85 LEU A N 1
ATOM 632 C CA . LEU A 1 85 ? 7.256 -3.457 -8.633 1.00 94.94 85 LEU A CA 1
ATOM 633 C C . LEU A 1 85 ? 8.649 -3.920 -8.186 1.00 94.94 85 LEU A C 1
ATOM 635 O O . LEU A 1 85 ? 9.523 -4.101 -9.031 1.00 94.94 85 LEU A O 1
ATOM 639 N N . ASN A 1 86 ? 8.832 -4.199 -6.891 1.00 95.50 86 ASN A N 1
ATOM 640 C CA . ASN A 1 86 ? 10.087 -4.725 -6.346 1.00 95.50 86 ASN A CA 1
ATOM 641 C C . ASN A 1 86 ? 10.480 -6.078 -6.970 1.00 95.50 86 ASN A C 1
ATOM 643 O O . ASN A 1 86 ? 11.657 -6.377 -7.136 1.00 95.50 86 ASN A O 1
ATOM 647 N N . ALA A 1 87 ? 9.493 -6.888 -7.356 1.00 96.88 87 ALA A N 1
ATOM 648 C CA . ALA A 1 87 ? 9.688 -8.155 -8.056 1.00 96.88 87 ALA A CA 1
ATOM 649 C C . ALA A 1 87 ? 9.860 -8.012 -9.585 1.00 96.88 87 ALA A C 1
ATOM 651 O O . ALA A 1 87 ? 9.833 -9.019 -10.290 1.00 96.88 87 ALA A O 1
ATOM 652 N N . GLY A 1 88 ? 9.979 -6.794 -10.127 1.00 94.81 88 GLY A N 1
ATOM 653 C CA . GLY A 1 88 ? 10.119 -6.567 -11.570 1.00 94.81 88 GLY A CA 1
ATOM 654 C C . GLY A 1 88 ? 8.839 -6.831 -12.374 1.00 94.81 88 GLY A C 1
ATOM 655 O O . GLY A 1 88 ? 8.905 -7.112 -13.570 1.00 94.81 88 GLY A O 1
ATOM 656 N N . ARG A 1 89 ? 7.662 -6.738 -11.741 1.00 96.00 89 ARG A N 1
ATOM 657 C CA . ARG A 1 89 ? 6.332 -6.931 -12.353 1.00 96.00 89 ARG A CA 1
ATOM 658 C C . ARG A 1 89 ? 5.552 -5.604 -12.412 1.00 96.00 89 ARG A C 1
ATOM 660 O O . ARG A 1 89 ? 4.499 -5.471 -11.785 1.00 96.00 89 ARG A O 1
ATOM 667 N N . PRO A 1 90 ? 6.015 -4.603 -13.187 1.00 93.38 90 PRO A N 1
ATOM 668 C CA . PRO A 1 90 ? 5.448 -3.250 -13.177 1.00 93.38 90 PRO A CA 1
ATOM 669 C C . PRO A 1 90 ? 3.991 -3.189 -13.659 1.00 93.38 90 PRO A C 1
ATOM 671 O O . PRO A 1 90 ? 3.235 -2.322 -13.235 1.00 93.38 90 PRO A O 1
ATOM 674 N N . ARG A 1 91 ? 3.556 -4.127 -14.509 1.00 92.12 91 ARG A N 1
ATOM 675 C CA . ARG A 1 91 ? 2.154 -4.198 -14.960 1.00 92.12 91 ARG A CA 1
ATOM 676 C C . ARG A 1 91 ? 1.199 -4.593 -13.835 1.00 92.12 91 ARG A C 1
ATOM 678 O O . ARG A 1 91 ? 0.129 -4.009 -13.697 1.00 92.12 91 ARG A O 1
ATOM 685 N N . GLU A 1 92 ? 1.593 -5.569 -13.024 1.00 95.94 92 GLU A N 1
ATOM 686 C CA . GLU A 1 92 ? 0.832 -6.000 -11.847 1.00 95.94 92 GLU A CA 1
ATOM 687 C C . GLU A 1 92 ? 0.822 -4.896 -10.781 1.00 95.94 92 GLU A C 1
ATOM 689 O O . GLU A 1 92 ? -0.222 -4.630 -10.181 1.00 95.94 92 GLU A O 1
ATOM 694 N N . ALA A 1 93 ? 1.937 -4.168 -10.638 1.00 95.81 93 ALA A N 1
ATOM 695 C CA . ALA A 1 93 ? 2.006 -2.972 -9.803 1.00 95.81 93 ALA A CA 1
ATOM 696 C C . ALA A 1 93 ? 1.003 -1.896 -10.237 1.00 95.81 93 ALA A C 1
ATOM 698 O O . ALA A 1 93 ? 0.164 -1.472 -9.439 1.00 95.81 93 ALA A O 1
ATOM 699 N N . ALA A 1 94 ? 1.024 -1.527 -11.520 1.00 95.25 94 ALA A N 1
ATOM 700 C CA . ALA A 1 94 ? 0.112 -0.542 -12.088 1.00 95.25 94 ALA A CA 1
ATOM 701 C C . ALA A 1 94 ? -1.357 -0.958 -11.940 1.00 95.25 94 ALA A C 1
ATOM 703 O O . ALA A 1 94 ? -2.176 -0.166 -11.477 1.00 95.25 94 ALA A O 1
ATOM 704 N N . SER A 1 95 ? -1.688 -2.215 -12.253 1.00 96.19 95 SER A N 1
ATOM 705 C CA . SER A 1 95 ? -3.045 -2.742 -12.076 1.00 96.19 95 SER A CA 1
ATOM 706 C C . SER A 1 95 ? -3.512 -2.651 -10.622 1.00 96.19 95 SER A C 1
ATOM 708 O O . SER A 1 95 ? -4.672 -2.327 -10.374 1.00 96.19 95 SER A O 1
ATOM 710 N N . SER A 1 96 ? -2.623 -2.919 -9.663 1.00 96.94 96 SER A N 1
ATOM 711 C CA . SER A 1 96 ? -2.944 -2.850 -8.235 1.00 96.94 96 SER A CA 1
ATOM 712 C C . SER A 1 96 ? -3.218 -1.417 -7.792 1.00 96.94 96 SER A C 1
ATOM 714 O O . SER A 1 96 ? -4.243 -1.147 -7.169 1.00 96.94 96 SER A O 1
ATOM 716 N N . TRP A 1 97 ? -2.344 -0.474 -8.150 1.00 97.31 97 TRP A N 1
ATOM 717 C CA . TRP A 1 97 ? -2.496 0.927 -7.757 1.00 97.31 97 TRP A CA 1
ATOM 718 C C . TRP A 1 97 ? -3.697 1.604 -8.425 1.00 97.31 97 TRP A C 1
ATOM 720 O O . TRP A 1 97 ? -4.401 2.383 -7.784 1.00 97.31 97 TRP A O 1
ATOM 730 N N . LEU A 1 98 ? -4.011 1.259 -9.676 1.00 96.38 98 LEU A N 1
ATOM 731 C CA . LEU A 1 98 ? -5.201 1.777 -10.357 1.00 96.38 98 LEU A CA 1
ATOM 732 C C . LEU A 1 98 ? -6.515 1.228 -9.772 1.00 96.38 98 LEU A C 1
ATOM 734 O O . LEU A 1 98 ? -7.548 1.900 -9.870 1.00 96.38 98 LEU A O 1
ATOM 738 N N . ALA A 1 99 ? -6.484 0.062 -9.119 1.00 97.56 99 ALA A N 1
ATOM 739 C CA . ALA A 1 99 ? -7.644 -0.548 -8.468 1.00 97.56 99 ALA A CA 1
ATOM 740 C C . ALA A 1 99 ? -8.007 0.074 -7.102 1.00 97.56 99 ALA A C 1
ATOM 742 O O . ALA A 1 99 ? -9.074 -0.235 -6.572 1.00 97.56 99 ALA A O 1
ATOM 743 N N . ILE A 1 100 ? -7.164 0.954 -6.544 1.00 98.00 100 ILE A N 1
ATOM 744 C CA . ILE A 1 100 ? -7.421 1.656 -5.271 1.00 98.00 100 ILE A CA 1
ATOM 745 C C . ILE A 1 100 ? -8.754 2.417 -5.347 1.00 98.00 100 ILE A C 1
ATOM 747 O O . ILE A 1 100 ? -9.084 2.998 -6.377 1.00 98.00 100 ILE A O 1
ATOM 751 N N . GLN A 1 101 ? -9.559 2.425 -4.292 1.00 97.25 101 GLN A N 1
ATOM 752 C CA . GLN A 1 101 ? -10.851 3.117 -4.287 1.00 97.25 101 GLN A CA 1
ATOM 753 C C . GLN A 1 101 ? -10.724 4.571 -3.832 1.00 97.25 101 GLN A C 1
ATOM 755 O O . GLN A 1 101 ? -11.347 5.451 -4.436 1.00 97.25 101 GLN A O 1
ATOM 760 N N . ASP A 1 102 ? -9.889 4.844 -2.827 1.00 96.81 102 ASP A N 1
ATOM 761 C CA . ASP A 1 102 ? -9.560 6.203 -2.406 1.00 96.81 102 ASP A CA 1
ATOM 762 C C . ASP A 1 102 ? -8.919 6.988 -3.565 1.00 96.81 102 ASP A C 1
ATOM 764 O O . ASP A 1 102 ? -7.790 6.739 -3.996 1.00 96.81 102 ASP A O 1
ATOM 768 N N . ARG A 1 103 ? -9.670 7.963 -4.091 1.00 96.56 103 ARG A N 1
ATOM 769 C CA . ARG A 1 103 ? -9.244 8.784 -5.232 1.00 96.56 103 ARG A CA 1
ATOM 770 C C . ARG A 1 103 ? -8.043 9.661 -4.899 1.00 96.56 103 ARG A C 1
ATOM 772 O O . ARG A 1 103 ? -7.214 9.880 -5.774 1.00 96.56 103 ARG A O 1
ATOM 779 N N . SER A 1 104 ? -7.950 10.168 -3.670 1.00 95.88 104 SER A N 1
ATOM 780 C CA . SER A 1 104 ? -6.837 11.024 -3.256 1.00 95.88 104 SER A CA 1
ATOM 781 C C . SER A 1 104 ? -5.544 10.217 -3.214 1.00 95.88 104 SER A C 1
ATOM 783 O O . SER A 1 104 ? -4.556 10.606 -3.835 1.00 95.88 104 SER A O 1
ATOM 785 N N . LEU A 1 105 ? -5.576 9.047 -2.569 1.00 93.94 105 LEU A N 1
ATOM 786 C CA . LEU A 1 105 ? -4.446 8.124 -2.507 1.00 93.94 105 LEU A CA 1
ATOM 787 C C . LEU A 1 105 ? -4.043 7.631 -3.899 1.00 93.94 105 LEU A C 1
ATOM 789 O O . LEU A 1 105 ? -2.861 7.642 -4.237 1.00 93.94 105 LEU A O 1
ATOM 793 N N . LYS A 1 106 ? -5.019 7.242 -4.729 1.00 95.69 106 LYS A N 1
ATOM 794 C CA . LYS A 1 106 ? -4.759 6.837 -6.115 1.00 95.69 106 LYS A CA 1
ATOM 795 C C . LYS A 1 106 ? -4.061 7.942 -6.898 1.00 95.69 106 LYS A C 1
ATOM 797 O O . LYS A 1 106 ? -3.050 7.676 -7.536 1.00 95.69 106 LYS A O 1
ATOM 802 N N . ASN A 1 107 ? -4.571 9.171 -6.840 1.00 93.06 107 ASN A N 1
ATOM 803 C CA . ASN A 1 107 ? -3.995 10.294 -7.575 1.00 93.06 107 ASN A CA 1
ATOM 804 C C . ASN A 1 107 ? -2.578 10.625 -7.089 1.00 93.06 107 ASN A C 1
ATOM 806 O O . ASN A 1 107 ? -1.722 10.918 -7.915 1.00 93.06 107 ASN A O 1
ATOM 810 N N . GLN A 1 108 ? -2.311 10.528 -5.782 1.00 93.38 108 GLN A N 1
ATOM 811 C CA . GLN A 1 108 ? -0.959 10.691 -5.237 1.00 93.38 108 GLN A CA 1
ATOM 812 C C . GLN A 1 108 ? -0.004 9.617 -5.771 1.00 93.38 108 GLN A C 1
ATOM 814 O O . GLN A 1 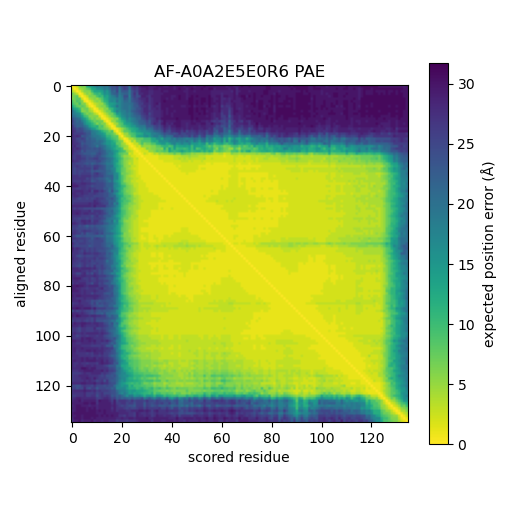108 ? 1.094 9.943 -6.205 1.00 93.38 108 GLN A O 1
ATOM 819 N N . LEU A 1 109 ? -0.426 8.349 -5.800 1.00 92.62 109 LEU A N 1
ATOM 820 C CA . LEU A 1 109 ? 0.389 7.259 -6.345 1.00 92.62 109 LEU A CA 1
ATOM 821 C C . LEU A 1 109 ? 0.632 7.397 -7.846 1.00 92.62 109 LEU A C 1
ATOM 823 O O . LEU A 1 109 ? 1.749 7.175 -8.299 1.00 92.62 109 LEU A O 1
ATOM 827 N N . VAL A 1 110 ? -0.391 7.779 -8.613 1.00 92.12 110 VAL A N 1
ATOM 828 C CA . VAL A 1 110 ? -0.256 8.052 -10.050 1.00 92.12 110 VAL A CA 1
ATOM 829 C C . VAL A 1 110 ? 0.702 9.220 -10.288 1.00 92.12 110 VAL A C 1
ATOM 831 O O . VAL A 1 110 ? 1.562 9.119 -11.157 1.00 92.12 110 VAL A O 1
ATOM 834 N N . GLY A 1 111 ? 0.583 10.298 -9.507 1.00 91.12 111 GLY A N 1
ATOM 835 C CA . GLY A 1 111 ? 1.474 11.456 -9.584 1.00 91.12 111 GLY A CA 1
ATOM 836 C C . GLY A 1 111 ? 2.929 11.082 -9.308 1.00 91.12 111 GLY A C 1
ATOM 837 O O . GLY A 1 111 ? 3.783 11.323 -10.152 1.00 91.12 111 GLY A O 1
ATOM 838 N N . LEU A 1 112 ? 3.192 10.398 -8.190 1.00 91.75 112 LEU A N 1
ATOM 839 C CA . LEU A 1 112 ? 4.537 9.929 -7.837 1.00 91.75 112 LEU A CA 1
ATOM 840 C C . LEU A 1 112 ? 5.107 8.962 -8.883 1.00 91.75 112 LEU A C 1
ATOM 842 O O . LEU A 1 112 ? 6.268 9.068 -9.255 1.00 91.75 112 LEU A O 1
ATOM 846 N N . ALA A 1 113 ? 4.297 8.034 -9.400 1.00 90.94 113 ALA A N 1
ATOM 847 C CA . ALA A 1 113 ? 4.738 7.133 -10.461 1.00 90.94 113 ALA A CA 1
ATOM 848 C C . ALA A 1 113 ? 5.141 7.906 -11.726 1.00 90.94 113 ALA A C 1
ATOM 850 O O . ALA A 1 113 ? 6.168 7.599 -12.325 1.00 90.94 113 ALA A O 1
ATOM 851 N N . HIS A 1 114 ? 4.371 8.929 -12.104 1.00 91.50 114 HIS A N 1
ATOM 852 C CA . HIS A 1 114 ? 4.689 9.778 -13.247 1.00 91.50 114 HIS A CA 1
ATOM 853 C C . HIS A 1 114 ? 5.981 10.585 -13.040 1.00 91.50 114 HIS A C 1
ATOM 855 O O . HIS A 1 114 ? 6.786 10.673 -13.964 1.00 91.50 114 HIS A O 1
ATOM 861 N N . GLU A 1 115 ? 6.205 11.126 -11.837 1.00 92.31 115 GLU A N 1
ATOM 862 C CA . GLU A 1 115 ? 7.448 11.825 -11.464 1.00 92.31 115 GLU A CA 1
ATOM 863 C C . GLU A 1 115 ? 8.683 10.916 -11.588 1.00 92.31 115 GLU A C 1
ATOM 865 O O . GLU A 1 115 ? 9.739 11.366 -12.029 1.00 92.31 115 GLU A O 1
ATOM 870 N N . GLU A 1 116 ? 8.529 9.622 -11.303 1.00 89.44 116 GLU A N 1
ATOM 871 C CA . GLU A 1 116 ? 9.560 8.589 -11.485 1.00 89.44 116 GLU A CA 1
ATOM 872 C C . GLU A 1 116 ? 9.627 8.034 -12.928 1.00 89.44 116 GLU A C 1
ATOM 874 O O . GLU A 1 116 ? 10.331 7.061 -13.205 1.00 89.44 116 GLU A O 1
ATOM 879 N N . GLY A 1 117 ? 8.887 8.624 -13.873 1.00 90.62 117 GLY A N 1
ATOM 880 C CA . GLY A 1 117 ? 8.876 8.223 -15.284 1.00 90.62 117 GLY A CA 1
ATOM 881 C C . GLY A 1 117 ? 8.086 6.943 -15.587 1.00 90.62 117 GLY A C 1
ATOM 882 O O . GLY A 1 117 ? 8.252 6.349 -16.654 1.00 90.62 117 GLY A O 1
ATOM 883 N N . ILE A 1 118 ? 7.221 6.501 -14.673 1.00 88.75 118 ILE A N 1
ATOM 884 C CA . ILE A 1 118 ? 6.397 5.297 -14.808 1.00 88.75 118 ILE A CA 1
ATOM 885 C C . ILE A 1 118 ? 4.974 5.685 -15.238 1.00 88.75 118 ILE A C 1
ATOM 887 O O . ILE A 1 118 ? 4.168 6.167 -14.442 1.00 88.75 118 ILE A O 1
ATOM 891 N N . ASP A 1 119 ? 4.618 5.396 -16.492 1.00 91.44 119 ASP 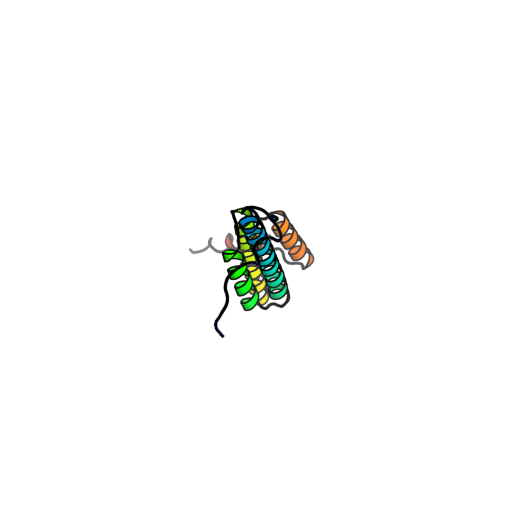A N 1
ATOM 892 C CA . ASP A 1 119 ? 3.243 5.559 -16.983 1.00 91.44 119 ASP A CA 1
ATOM 893 C C . ASP A 1 119 ? 2.380 4.324 -16.661 1.00 91.44 119 ASP A C 1
ATOM 895 O O . ASP A 1 119 ? 2.379 3.312 -17.372 1.00 91.44 119 ASP A O 1
ATOM 899 N N . LEU A 1 120 ? 1.608 4.412 -15.574 1.00 88.12 120 LEU A N 1
ATOM 900 C CA . LEU A 1 120 ? 0.723 3.333 -15.117 1.00 88.12 120 LEU A CA 1
ATOM 901 C C . LEU A 1 120 ? -0.405 3.008 -16.113 1.00 88.12 120 LEU A C 1
ATOM 903 O O . LEU A 1 120 ? -0.831 1.851 -16.211 1.00 88.12 120 LEU A O 1
ATOM 907 N N . MET A 1 121 ? -0.890 3.999 -16.864 1.00 88.62 121 MET A N 1
ATOM 908 C CA . MET A 1 121 ? -1.979 3.806 -17.827 1.00 88.62 121 MET A CA 1
ATOM 909 C C . MET A 1 121 ? -1.466 3.101 -19.084 1.00 88.62 121 MET A C 1
ATOM 911 O O . MET A 1 121 ? -2.108 2.171 -19.580 1.00 88.62 121 MET A O 1
ATOM 915 N N . MET A 1 122 ? -0.268 3.457 -19.557 1.00 89.12 122 MET A N 1
ATOM 916 C CA . MET A 1 122 ? 0.393 2.749 -20.658 1.00 89.12 122 MET A CA 1
ATOM 917 C C . MET A 1 122 ? 0.676 1.283 -20.294 1.00 89.12 122 MET A C 1
ATOM 919 O O . MET A 1 122 ? 0.415 0.378 -21.094 1.00 89.12 122 MET A O 1
ATOM 923 N N . LEU A 1 123 ? 1.157 1.024 -19.072 1.00 86.81 123 LEU A N 1
ATOM 924 C CA . LEU A 1 123 ? 1.489 -0.329 -18.606 1.00 86.81 123 LEU A CA 1
ATOM 925 C C . LEU A 1 123 ? 0.286 -1.283 -18.588 1.00 86.81 123 LEU A C 1
ATOM 927 O O . LEU A 1 123 ? 0.466 -2.492 -18.752 1.00 86.81 123 LEU A O 1
ATOM 931 N N . THR A 1 124 ? -0.926 -0.757 -18.410 1.00 85.81 124 THR A N 1
ATOM 932 C CA . THR A 1 124 ? -2.163 -1.550 -18.354 1.00 85.81 124 THR A CA 1
ATOM 933 C C . THR A 1 124 ? -2.913 -1.616 -19.692 1.00 85.81 124 THR A C 1
ATOM 935 O O . THR A 1 124 ? -3.590 -2.611 -19.953 1.00 85.81 124 THR A O 1
ATOM 938 N N . SER A 1 125 ? -2.736 -0.632 -20.582 1.00 78.12 125 SER A N 1
ATOM 939 C CA . SER A 1 125 ? -3.442 -0.545 -21.876 1.00 78.12 125 SER A CA 1
ATOM 940 C C . SER A 1 125 ? -2.928 -1.517 -22.951 1.00 78.12 125 SER A C 1
ATOM 942 O O . SER A 1 125 ? -3.696 -1.959 -23.805 1.00 78.12 125 SER A O 1
ATOM 944 N N . ASN A 1 126 ? -1.663 -1.948 -22.879 1.00 62.78 126 ASN A N 1
ATOM 945 C CA . ASN A 1 126 ? -1.042 -2.873 -23.848 1.00 62.78 126 ASN A CA 1
ATOM 946 C C . ASN A 1 126 ? -1.636 -4.301 -23.880 1.00 62.78 126 ASN A C 1
ATOM 948 O O . ASN A 1 126 ? -1.134 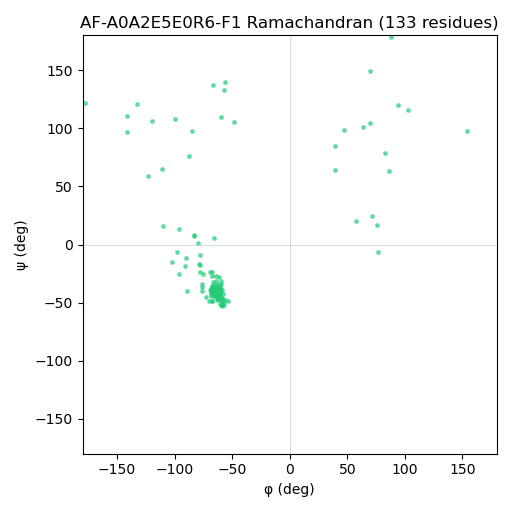-5.167 -24.593 1.00 62.78 126 ASN A O 1
ATOM 952 N N . ARG A 1 127 ? -2.711 -4.565 -23.130 1.00 56.88 127 ARG A N 1
ATOM 953 C CA . ARG A 1 127 ? -3.473 -5.818 -23.179 1.00 56.88 127 ARG A CA 1
ATOM 954 C C . ARG A 1 127 ? -4.375 -5.916 -24.415 1.00 56.88 127 ARG A C 1
ATOM 956 O O . ARG A 1 127 ? -4.529 -7.001 -24.957 1.00 56.88 127 ARG A O 1
ATOM 963 N N . GLN A 1 128 ? -4.938 -4.804 -24.891 1.00 52.09 128 GLN A N 1
ATOM 964 C CA . GLN A 1 128 ? -5.954 -4.838 -25.956 1.00 52.09 128 GLN A CA 1
ATOM 965 C C . GLN A 1 128 ? -5.382 -5.029 -27.369 1.00 52.09 128 GLN A C 1
ATOM 967 O O . GLN A 1 128 ? -6.116 -5.418 -28.271 1.00 52.09 128 GLN A O 1
ATOM 972 N N . ALA A 1 129 ? -4.081 -4.808 -27.569 1.00 55.22 129 ALA A N 1
ATOM 973 C CA . ALA A 1 129 ? -3.446 -4.944 -28.882 1.00 55.22 129 ALA A CA 1
ATOM 974 C C . ALA A 1 129 ? -2.902 -6.360 -29.178 1.00 55.22 129 ALA A C 1
ATOM 976 O O . ALA A 1 129 ? -2.532 -6.637 -30.314 1.00 55.22 129 ALA A O 1
ATOM 977 N N . GLY A 1 130 ? -2.831 -7.253 -28.179 1.00 51.31 130 GLY A N 1
ATOM 978 C CA . GLY A 1 130 ? -2.163 -8.561 -28.300 1.00 51.31 130 GLY A CA 1
ATOM 979 C C . GLY A 1 130 ? -3.074 -9.781 -28.492 1.00 51.31 130 GLY A C 1
ATOM 980 O O . GLY A 1 130 ? -2.582 -10.827 -28.896 1.00 51.31 130 GLY A O 1
ATOM 981 N N . GLU A 1 131 ? -4.382 -9.672 -28.235 1.00 53.31 131 GLU A N 1
ATOM 982 C CA . GLU A 1 131 ? -5.354 -10.784 -28.369 1.00 53.31 131 GLU A CA 1
ATOM 983 C C . GLU A 1 131 ? -6.103 -10.785 -29.722 1.00 53.31 131 GLU A C 1
ATOM 985 O O . GLU A 1 131 ? -7.094 -11.489 -29.888 1.00 53.31 131 GLU A O 1
ATOM 990 N N . GLY A 1 132 ? -5.637 -10.001 -30.702 1.00 50.75 132 GLY A N 1
ATOM 991 C CA . GLY A 1 132 ? -6.324 -9.769 -31.981 1.00 50.75 132 GLY A CA 1
ATOM 992 C C . GLY A 1 132 ? -5.677 -10.378 -33.227 1.00 50.75 132 GLY A C 1
ATOM 993 O O . GLY A 1 132 ? -6.008 -9.937 -34.323 1.00 50.75 132 GLY A O 1
ATOM 994 N N . VAL A 1 133 ? -4.749 -11.334 -33.108 1.00 54.38 133 VAL A N 1
ATOM 995 C CA . VAL A 1 133 ? -4.187 -12.029 -34.280 1.00 54.38 133 VAL A CA 1
ATOM 996 C C . VAL A 1 133 ? -3.979 -13.509 -33.967 1.00 54.38 133 VAL A C 1
ATOM 998 O O . VAL A 1 133 ? -2.961 -13.905 -33.408 1.00 54.38 133 VAL A O 1
ATOM 1001 N N . ASN A 1 134 ? -4.945 -14.330 -34.366 1.00 44.47 134 ASN A N 1
ATOM 1002 C CA . ASN A 1 134 ? -4.687 -15.713 -34.749 1.00 44.47 134 ASN A CA 1
ATOM 1003 C C . ASN A 1 134 ? -5.426 -15.952 -36.078 1.00 44.47 134 ASN A C 1
ATOM 1005 O O . ASN A 1 134 ? -6.631 -15.686 -36.115 1.00 44.47 134 ASN A O 1
ATOM 1009 N N . PRO A 1 135 ? -4.727 -16.329 -37.165 1.00 59.97 135 PRO A N 1
ATOM 1010 C CA . PRO A 1 135 ? -5.358 -16.752 -38.414 1.00 59.97 135 PRO A CA 1
ATOM 1011 C C . PRO A 1 135 ? -6.104 -18.085 -38.267 1.00 59.97 135 PRO A C 1
ATOM 1013 O O . PRO A 1 135 ? -5.702 -18.908 -37.412 1.00 59.97 135 PRO A O 1
#

Radius of gyration: 25.37 Å; Cα contacts (8 Å, |Δi|>4): 109; chains: 1; bounding box: 34×29×106 Å